Protein AF-K1S0J8-F1 (afdb_monomer_lite)

InterPro domains:
  IPR000644 CBS domain [PF00571] (12-66)
  IPR000644 CBS domain [PS51371] (16-72)
  IPR000644 CBS domain [SM00116] (19-67)
  IPR006669 Magnesium transporter MgtE [PTHR43773] (7-161)
  IPR036739 SLC41A/MgtE divalent cation transporters, integral membrane domain superfamily [G3DSA:1.10.357.20] (86-172)
  IPR036739 SLC41A/MgtE divalent cation transporters, integral membrane domain superfamily [SSF161093] (91-163)
  IPR046342 CBS domain superfamily [G3DSA:3.10.580.10] (1-72)
  IPR046342 CBS domain superfamily [SSF54631] (7-87)

Secondary structure (DSSP, 8-state):
----SSTTTS-GGGTS-S----EETTS-HHHHHHHHHHH--SEEEEE-TTS-EEEEEEHHHHHHHHHHHHHHHHHHHTT----SS-GGGS-HHHHHHHHHHHHHHHHHHHHHHHHHHHHTHHHHHH-TTHHHHHHHHHHHHHHHHHHHHHHHHHHHHTTSS---TTSGGG--

pLDDT: mean 86.3, std 12.51, range [35.31, 96.19]

Radius of gyration: 26.33 Å; chains: 1; bounding box: 69×44×72 Å

Structure (mmCIF, N/CA/C/O backbone):
data_AF-K1S0J8-F1
#
_entry.id   AF-K1S0J8-F1
#
loop_
_atom_site.group_PDB
_atom_site.id
_atom_site.type_symbol
_atom_site.label_atom_id
_atom_site.label_alt_id
_atom_site.label_comp_id
_atom_site.label_asym_id
_atom_site.label_entity_id
_atom_site.label_seq_id
_atom_site.pdbx_PDB_ins_code
_atom_site.Cartn_x
_atom_site.Cartn_y
_atom_site.Cartn_z
_atom_site.occupancy
_atom_site.B_iso_or_equiv
_atom_site.auth_seq_id
_atom_site.auth_comp_id
_atom_site.auth_asym_id
_atom_site.auth_atom_id
_atom_site.pdbx_PDB_model_num
ATOM 1 N N . MET A 1 1 ? -33.515 -8.089 17.816 1.00 47.97 1 MET A N 1
ATOM 2 C CA . MET A 1 1 ? -34.151 -7.437 18.980 1.00 47.97 1 MET A CA 1
ATOM 3 C C . MET A 1 1 ? -35.276 -8.343 19.448 1.00 47.97 1 MET A C 1
ATOM 5 O O . MET A 1 1 ? -36.248 -8.493 18.719 1.00 47.97 1 MET A O 1
ATOM 9 N N . VAL A 1 2 ? -35.100 -9.018 20.584 1.00 60.88 2 VAL A N 1
ATOM 10 C CA . VAL A 1 2 ? -36.138 -9.874 21.176 1.00 60.88 2 VAL A CA 1
ATOM 11 C C . VAL A 1 2 ? -36.903 -9.005 22.171 1.00 60.88 2 VAL A C 1
ATOM 13 O O . VAL A 1 2 ? -36.313 -8.487 23.114 1.00 60.88 2 VAL A O 1
ATOM 16 N N . LEU A 1 3 ? -38.185 -8.756 21.909 1.00 64.44 3 LEU A N 1
ATOM 17 C CA . LEU A 1 3 ? -39.057 -8.010 22.816 1.00 64.44 3 LEU A CA 1
ATOM 18 C C . LEU A 1 3 ? -39.807 -9.020 23.689 1.00 64.44 3 LEU A C 1
ATOM 20 O O . LEU A 1 3 ? -40.521 -9.865 23.149 1.00 64.44 3 LEU A O 1
ATOM 24 N N . SER A 1 4 ? -39.631 -8.937 25.012 1.00 71.31 4 SER A N 1
ATOM 25 C CA . SER A 1 4 ? -40.364 -9.779 25.966 1.00 71.31 4 SER A CA 1
ATOM 26 C C . SER A 1 4 ? -41.844 -9.408 25.976 1.00 71.31 4 SER A C 1
ATOM 28 O O . SER A 1 4 ? -42.207 -8.232 25.871 1.00 71.31 4 SER A O 1
ATOM 30 N N . LYS A 1 5 ? -42.697 -10.423 26.121 1.00 71.94 5 LYS A N 1
ATOM 31 C CA . LYS A 1 5 ? -44.141 -10.250 26.314 1.00 71.94 5 LYS A CA 1
ATOM 32 C C . LYS A 1 5 ? -44.515 -10.039 27.788 1.00 71.94 5 LYS A C 1
ATOM 34 O O . LYS A 1 5 ? -45.577 -9.476 28.038 1.00 71.94 5 LYS A O 1
ATOM 39 N N . ASP A 1 6 ? -43.667 -10.486 28.718 1.00 80.69 6 ASP A N 1
ATOM 40 C CA . ASP A 1 6 ? -43.847 -10.387 30.173 1.00 80.69 6 ASP A CA 1
ATOM 41 C C . ASP A 1 6 ? -42.472 -10.260 30.878 1.00 80.69 6 ASP A C 1
ATOM 43 O O . ASP A 1 6 ? -41.910 -11.252 31.354 1.00 80.69 6 ASP A O 1
ATOM 47 N N . PRO A 1 7 ? -41.887 -9.047 30.900 1.00 72.81 7 PRO A N 1
ATOM 48 C CA . PRO A 1 7 ? -40.496 -8.828 31.305 1.00 72.81 7 PRO A CA 1
ATOM 49 C C . PRO A 1 7 ? -40.204 -9.140 32.780 1.00 72.81 7 PRO A C 1
ATOM 51 O O . PRO A 1 7 ? -39.040 -9.317 33.132 1.00 72.81 7 PRO A O 1
ATOM 54 N N . ASP A 1 8 ? -41.230 -9.227 33.631 1.00 80.38 8 ASP A N 1
ATOM 55 C CA . ASP A 1 8 ? -41.074 -9.506 35.064 1.00 80.38 8 ASP A CA 1
ATOM 56 C C . ASP A 1 8 ? -41.057 -11.016 35.379 1.00 80.38 8 ASP A C 1
ATOM 58 O O . ASP A 1 8 ? -40.747 -11.410 36.506 1.00 80.38 8 ASP A O 1
ATOM 62 N N . ASN A 1 9 ? -41.389 -11.869 34.400 1.00 80.75 9 ASN A N 1
ATOM 63 C CA . ASN A 1 9 ? -41.605 -13.306 34.601 1.00 80.75 9 ASN A CA 1
ATOM 64 C C . ASN A 1 9 ? -40.811 -14.204 33.625 1.00 80.75 9 ASN A C 1
ATOM 66 O O . ASN A 1 9 ? -40.770 -15.422 33.801 1.00 80.75 9 ASN A O 1
ATOM 70 N N . GLU A 1 10 ? -40.164 -13.625 32.608 1.00 82.94 10 GLU A N 1
ATOM 71 C CA . GLU A 1 10 ? -39.246 -14.324 31.696 1.00 82.94 10 GLU A CA 1
ATOM 72 C C . GLU A 1 10 ? -37.795 -14.280 32.204 1.00 82.94 10 GLU A C 1
ATOM 74 O O . GLU A 1 10 ? -37.288 -13.243 32.634 1.00 82.94 10 GLU A O 1
ATOM 79 N N . LEU A 1 11 ? -37.084 -15.411 32.134 1.00 85.06 11 LEU A N 1
ATOM 80 C CA . LEU A 1 11 ? -35.660 -15.455 32.468 1.00 85.06 11 LEU A CA 1
ATOM 81 C C . LEU A 1 11 ? -34.828 -14.969 31.273 1.00 85.06 11 LEU A C 1
ATOM 83 O O . LEU A 1 11 ? -35.047 -15.400 30.146 1.00 85.06 11 LEU A O 1
ATOM 87 N N . ILE A 1 12 ? -33.788 -14.162 31.522 1.00 84.88 12 ILE A N 1
ATOM 88 C CA . ILE A 1 12 ? -32.880 -13.653 30.468 1.00 84.88 12 ILE A CA 1
ATOM 89 C C . ILE A 1 12 ? -32.282 -14.788 29.624 1.00 84.88 12 ILE A C 1
ATOM 91 O O . ILE A 1 12 ? -32.161 -14.654 28.410 1.00 84.88 12 ILE A O 1
ATOM 95 N N . ARG A 1 13 ? -31.953 -15.924 30.254 1.00 86.25 13 ARG A N 1
ATOM 96 C CA . ARG A 1 13 ? -31.413 -17.104 29.558 1.00 86.25 13 ARG A CA 1
ATOM 97 C C . ARG A 1 13 ? -32.358 -17.684 28.499 1.00 86.25 13 ARG A C 1
ATOM 99 O O . ARG A 1 13 ? -31.891 -18.336 27.581 1.00 86.25 13 ARG A O 1
ATOM 106 N N . ASP A 1 14 ? -33.662 -17.450 28.630 1.00 83.44 14 ASP A N 1
ATOM 107 C CA . ASP A 1 14 ? -34.669 -17.961 27.699 1.00 83.44 14 ASP A CA 1
ATOM 108 C C . ASP A 1 14 ? -34.866 -16.983 26.516 1.00 83.44 14 ASP A C 1
ATOM 110 O O . ASP A 1 14 ? -35.532 -17.308 25.536 1.00 83.44 14 ASP A O 1
ATOM 114 N N . MET A 1 15 ? -34.261 -15.787 26.595 1.00 81.50 15 MET A N 1
ATOM 115 C CA . MET A 1 15 ? -34.312 -14.726 25.584 1.00 81.50 15 MET A CA 1
ATOM 116 C C . MET A 1 15 ? -32.959 -14.426 24.920 1.00 81.50 15 MET A C 1
ATOM 118 O O . MET A 1 15 ? -32.919 -13.685 23.933 1.00 81.50 15 MET A O 1
ATOM 122 N N . MET A 1 16 ? -31.853 -14.923 25.480 1.00 84.62 16 MET A N 1
ATOM 123 C CA . MET A 1 16 ? -30.510 -14.698 24.948 1.00 84.62 16 MET A CA 1
ATOM 124 C C . MET A 1 16 ? -30.212 -15.616 23.761 1.00 84.62 16 MET A C 1
ATOM 126 O O . MET A 1 16 ? -30.752 -16.713 23.657 1.00 84.62 16 MET A O 1
ATOM 130 N N . ASP A 1 17 ? -29.338 -15.156 22.867 1.00 85.31 17 ASP A N 1
ATOM 131 C CA . ASP A 1 17 ? -28.783 -15.999 21.809 1.00 85.31 17 ASP A CA 1
ATOM 132 C C . ASP A 1 17 ? -27.487 -16.645 22.315 1.00 85.31 17 ASP A C 1
ATOM 134 O O . ASP A 1 17 ? -26.530 -15.945 22.653 1.00 85.31 17 ASP A O 1
ATOM 138 N N . ASP A 1 18 ? -27.466 -17.976 22.379 1.00 86.12 18 ASP A N 1
ATOM 139 C CA . ASP A 1 18 ? -26.295 -18.750 22.800 1.00 86.12 18 ASP A CA 1
ATOM 140 C C . ASP A 1 18 ? -25.209 -18.815 21.709 1.00 86.12 18 ASP A C 1
ATOM 142 O O . ASP A 1 18 ? -24.039 -19.078 22.003 1.00 86.12 18 ASP A O 1
ATOM 146 N N . ASN A 1 19 ? -25.558 -18.551 20.445 1.00 85.81 19 ASN A N 1
ATOM 147 C CA . ASN A 1 19 ? -24.624 -18.561 19.320 1.00 85.81 19 ASN A CA 1
ATOM 148 C C . ASN A 1 19 ? -23.939 -17.198 19.163 1.00 85.81 19 ASN A C 1
ATOM 150 O O . ASN A 1 19 ? -24.098 -16.494 18.164 1.00 85.81 19 ASN A O 1
ATOM 154 N N . VAL A 1 20 ? -23.143 -16.830 20.164 1.00 86.81 20 VAL A N 1
ATOM 155 C CA . VAL A 1 20 ? -22.404 -15.566 20.169 1.00 86.81 20 VAL A CA 1
ATOM 156 C C . VAL A 1 20 ? -21.190 -15.651 19.244 1.00 86.81 20 VAL A C 1
ATOM 158 O O . VAL A 1 20 ? -20.285 -16.464 19.440 1.00 86.81 20 VAL A O 1
ATOM 161 N N . VAL A 1 21 ? -21.140 -14.761 18.255 1.00 90.12 21 VAL A N 1
ATOM 162 C CA . VAL A 1 21 ? -19.938 -14.525 17.452 1.00 90.12 21 VAL A CA 1
ATOM 163 C C . VAL A 1 21 ? -18.975 -13.661 18.267 1.00 90.12 21 VAL A C 1
ATOM 165 O O . VAL A 1 21 ? -19.314 -12.539 18.636 1.00 90.12 21 VAL A O 1
ATOM 168 N N . SER A 1 22 ? -17.782 -14.179 18.554 1.00 92.12 22 SER A N 1
ATOM 169 C CA . SER A 1 22 ? -16.731 -13.477 19.297 1.00 92.12 22 SER A CA 1
ATOM 170 C C . SER A 1 22 ? -15.400 -13.493 18.550 1.00 92.12 22 SER A C 1
ATOM 172 O O . SER A 1 22 ? -15.167 -14.350 17.694 1.00 92.12 22 SER A O 1
ATOM 174 N N . VAL A 1 23 ? -14.525 -12.550 18.893 1.00 93.88 23 VAL A N 1
ATOM 175 C CA . VAL A 1 23 ? -13.156 -12.451 18.363 1.00 93.88 23 VAL A CA 1
ATOM 176 C C . VAL A 1 23 ? -12.141 -12.690 19.474 1.00 93.88 23 VAL A C 1
ATOM 178 O O . VAL A 1 23 ? -12.410 -12.424 20.645 1.00 93.88 23 VAL A O 1
ATOM 181 N N . SER A 1 24 ? -10.971 -13.220 19.126 1.00 94.75 24 SER A N 1
ATOM 182 C CA . SER A 1 24 ? -9.864 -13.384 20.074 1.00 94.75 24 SER A CA 1
ATOM 183 C C . SER A 1 24 ? -9.086 -12.078 20.240 1.00 94.75 24 SER A C 1
ATOM 185 O O . SER A 1 24 ? -9.010 -11.285 19.303 1.00 94.75 24 SER A O 1
ATOM 187 N N . THR A 1 25 ? -8.427 -11.894 21.386 1.00 92.81 25 THR A N 1
ATOM 188 C CA . THR A 1 25 ? -7.480 -10.790 21.637 1.00 92.81 25 THR A CA 1
ATOM 189 C C . THR A 1 25 ? -6.329 -10.694 20.630 1.00 92.81 25 THR A C 1
ATOM 191 O O . THR A 1 25 ? -5.654 -9.674 20.594 1.00 92.81 25 THR A O 1
ATOM 194 N N . THR A 1 26 ? -6.060 -11.749 19.856 1.00 93.12 26 THR A N 1
ATOM 195 C CA . THR A 1 26 ? -5.000 -11.781 18.832 1.00 93.12 26 THR A CA 1
ATOM 196 C C . THR A 1 26 ? -5.531 -11.677 17.402 1.00 93.12 26 THR A C 1
ATOM 198 O O . THR A 1 26 ? -4.770 -11.901 16.466 1.00 93.12 26 THR A O 1
ATOM 201 N N . THR A 1 27 ? -6.832 -11.442 17.227 1.00 91.88 27 THR A N 1
ATOM 202 C CA . THR A 1 27 ? -7.445 -11.302 15.896 1.00 91.88 27 THR A CA 1
ATOM 203 C C . THR A 1 27 ? -6.976 -9.999 15.265 1.00 91.88 27 THR A C 1
ATOM 205 O O . THR A 1 27 ? -6.865 -8.996 15.971 1.00 91.88 27 THR A O 1
ATOM 208 N N . ASP A 1 28 ? -6.705 -10.021 13.962 1.00 91.56 28 ASP A N 1
ATOM 209 C CA . ASP A 1 28 ? -6.311 -8.818 13.238 1.00 91.56 28 ASP A CA 1
ATOM 210 C C . ASP A 1 28 ? -7.448 -7.784 13.225 1.00 91.56 28 ASP A C 1
ATOM 212 O O . ASP A 1 28 ? -8.632 -8.134 13.201 1.00 91.56 28 ASP A O 1
ATOM 216 N N . GLN A 1 29 ? -7.094 -6.502 13.280 1.00 89.88 29 GLN A N 1
ATOM 217 C CA . GLN A 1 29 ? -8.068 -5.415 13.311 1.00 89.88 29 GLN A CA 1
ATOM 218 C C . GLN A 1 29 ? -8.892 -5.343 12.016 1.00 89.88 29 GLN A C 1
ATOM 220 O O . GLN A 1 29 ? -10.095 -5.068 12.075 1.00 89.88 29 GLN A O 1
ATOM 225 N N . GLU A 1 30 ? -8.283 -5.663 10.870 1.00 87.88 30 GLU A N 1
ATOM 226 C CA . GLU A 1 30 ? -8.949 -5.712 9.572 1.00 87.88 30 GLU A CA 1
ATOM 227 C C . GLU A 1 30 ? -10.037 -6.794 9.578 1.00 87.88 30 GLU A C 1
ATOM 229 O O . GLU A 1 30 ? -11.197 -6.511 9.264 1.00 87.88 30 GLU A O 1
ATOM 234 N N . ASP A 1 31 ? -9.710 -7.998 10.058 1.00 89.62 31 ASP A N 1
ATOM 235 C CA . ASP A 1 31 ? -10.652 -9.118 10.180 1.00 89.62 31 ASP A CA 1
ATOM 236 C C . ASP A 1 31 ? -11.837 -8.769 11.095 1.00 89.62 31 ASP A C 1
ATOM 238 O O . ASP A 1 31 ? -12.995 -9.063 10.779 1.00 89.62 31 ASP A O 1
ATOM 242 N N . VAL A 1 32 ? -11.568 -8.107 12.227 1.00 90.69 32 VAL A N 1
ATOM 243 C CA . VAL A 1 32 ? -12.619 -7.642 13.144 1.00 90.69 32 VAL A CA 1
ATOM 244 C C . VAL A 1 32 ? -13.544 -6.655 12.430 1.00 90.69 32 VAL A C 1
ATOM 246 O O . VAL A 1 32 ? -14.765 -6.787 12.530 1.00 90.69 32 VAL A O 1
ATOM 249 N N . SER A 1 33 ? -12.992 -5.703 11.673 1.00 89.25 33 SER A N 1
ATOM 250 C CA . SER A 1 33 ? -13.772 -4.708 10.928 1.00 89.25 33 SER A CA 1
ATOM 251 C C . SER A 1 33 ? -14.664 -5.340 9.846 1.00 89.25 33 SER A C 1
ATOM 253 O O . SER A 1 33 ? -15.844 -4.996 9.742 1.00 89.25 33 SER A O 1
ATOM 255 N N . GLN A 1 34 ? -14.171 -6.363 9.138 1.00 87.62 34 GLN A N 1
ATOM 256 C CA . GLN A 1 34 ? -14.948 -7.114 8.145 1.00 87.62 34 GLN A CA 1
ATOM 257 C C . GLN A 1 34 ? -16.126 -7.871 8.781 1.00 87.62 34 GLN A C 1
ATOM 259 O O . GLN A 1 34 ? -17.185 -8.034 8.166 1.00 87.6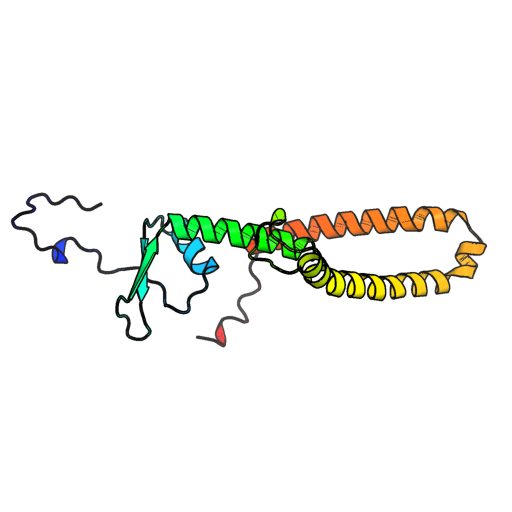2 34 GLN A O 1
ATOM 264 N N . MET A 1 35 ? -15.989 -8.327 10.032 1.00 88.69 35 MET A N 1
ATOM 265 C CA . MET A 1 35 ? -17.088 -8.983 10.750 1.00 88.69 35 MET A CA 1
ATOM 266 C C . MET A 1 35 ? -18.248 -8.026 11.043 1.00 88.69 35 MET A C 1
ATOM 268 O O . MET A 1 35 ? -19.405 -8.458 11.006 1.00 88.69 35 MET A O 1
ATOM 272 N N . PHE A 1 36 ? -17.972 -6.743 11.286 1.00 90.38 36 PHE A N 1
ATOM 273 C CA . PHE A 1 36 ? -19.017 -5.733 11.462 1.00 90.38 36 PHE A CA 1
ATOM 274 C C . PHE A 1 36 ? -19.840 -5.535 10.186 1.00 90.38 36 PHE A C 1
ATOM 276 O O . PHE A 1 36 ? -21.069 -5.535 10.265 1.00 90.38 36 PHE A O 1
ATOM 283 N N . GLU A 1 37 ? -19.196 -5.455 9.017 1.00 84.12 37 GLU A N 1
ATOM 284 C CA . GLU A 1 37 ? -19.903 -5.369 7.731 1.00 84.12 37 GLU A CA 1
ATOM 285 C C . GLU A 1 37 ? -20.697 -6.644 7.423 1.00 84.12 37 GLU A C 1
ATOM 287 O O . GLU A 1 37 ? -21.845 -6.584 6.981 1.00 84.12 37 GLU A O 1
ATOM 292 N N . LYS A 1 38 ? -20.107 -7.814 7.697 1.00 86.00 38 LYS A N 1
ATOM 293 C CA . LYS A 1 38 ? -20.711 -9.113 7.386 1.00 86.00 38 LYS A CA 1
ATOM 294 C C . LYS A 1 38 ? -21.956 -9.415 8.216 1.00 86.00 38 LYS A C 1
ATOM 296 O O . LYS A 1 38 ? -22.921 -9.968 7.687 1.00 86.00 38 LYS A O 1
ATOM 301 N N . TYR A 1 39 ? -21.912 -9.135 9.518 1.00 87.00 39 TYR A N 1
ATOM 302 C CA . TYR A 1 39 ? -22.972 -9.532 10.449 1.00 87.00 39 TYR A CA 1
ATOM 303 C C . TYR A 1 39 ? -23.873 -8.373 10.895 1.00 87.00 39 TYR A C 1
ATOM 305 O O . TYR A 1 39 ? -24.943 -8.625 11.447 1.00 87.00 39 TYR A O 1
ATOM 313 N N . GLY A 1 40 ? -23.479 -7.117 10.660 1.00 86.06 40 GLY A N 1
ATOM 314 C CA . GLY A 1 40 ? -24.261 -5.941 11.053 1.00 86.06 40 GLY A CA 1
ATOM 315 C C . GLY A 1 40 ? -24.372 -5.758 12.569 1.00 86.06 40 GLY A C 1
ATOM 316 O O . GLY A 1 40 ? -25.379 -5.242 13.061 1.00 86.06 40 GLY A O 1
ATOM 317 N N . TYR A 1 41 ? -23.376 -6.223 13.328 1.00 89.88 41 TYR A N 1
ATOM 318 C CA . TYR A 1 41 ? -23.351 -6.070 14.781 1.00 89.88 41 TYR A CA 1
ATOM 319 C C . TYR A 1 41 ? -23.037 -4.626 15.193 1.00 89.88 41 TYR A C 1
ATOM 321 O O . TYR A 1 41 ? -22.355 -3.895 14.486 1.00 89.88 41 TYR A O 1
ATOM 329 N N . LEU A 1 42 ? -23.527 -4.211 16.363 1.00 91.38 42 LEU A N 1
ATOM 330 C CA . LEU A 1 42 ? -23.158 -2.921 16.970 1.00 91.38 42 LEU A CA 1
ATOM 331 C C . LEU A 1 42 ? -21.914 -3.034 17.853 1.00 91.38 42 LEU A C 1
ATOM 333 O O . LEU A 1 42 ? -21.184 -2.062 18.034 1.00 91.38 42 LEU A O 1
ATOM 337 N N . ALA A 1 43 ? -21.686 -4.225 18.402 1.00 93.50 43 ALA A N 1
ATOM 338 C CA . ALA A 1 43 ? -20.509 -4.562 19.175 1.00 93.50 43 ALA A CA 1
ATOM 339 C C . ALA A 1 43 ? -20.204 -6.053 19.020 1.00 93.50 43 ALA A C 1
ATOM 341 O O . ALA A 1 43 ? -21.125 -6.866 18.908 1.00 93.50 43 ALA A O 1
ATOM 342 N N . ILE A 1 44 ? -18.920 -6.399 19.045 1.00 94.06 44 ILE A N 1
ATOM 343 C CA . ILE A 1 44 ? -18.438 -7.778 19.016 1.00 94.06 44 ILE A CA 1
ATOM 344 C C . ILE A 1 44 ? -17.659 -8.042 20.311 1.00 94.06 44 ILE A C 1
ATOM 346 O O . ILE A 1 44 ? -16.756 -7.273 20.648 1.00 94.06 44 ILE A O 1
ATOM 350 N N . PRO A 1 45 ? -17.989 -9.105 21.064 1.00 94.62 45 PRO A N 1
ATOM 351 C CA . PRO A 1 45 ? -17.256 -9.468 22.266 1.00 94.62 45 PRO A CA 1
ATOM 352 C C . PRO A 1 45 ? -15.854 -9.988 21.941 1.00 94.62 45 PRO A C 1
ATOM 354 O O . PRO A 1 45 ? -15.675 -10.841 21.067 1.00 94.62 45 PRO A O 1
ATOM 357 N N . VAL A 1 46 ? -14.874 -9.518 22.711 1.00 95.69 46 VAL A N 1
ATOM 358 C CA . VAL A 1 46 ? -13.489 -9.991 22.683 1.00 95.69 46 VAL A CA 1
ATOM 359 C C . VAL A 1 46 ? -13.293 -10.995 23.808 1.00 95.69 46 VAL A C 1
ATOM 361 O O . VAL A 1 46 ? -13.582 -10.704 24.974 1.00 95.69 46 VAL A O 1
ATOM 364 N N . VAL A 1 47 ? -12.788 -12.175 23.463 1.00 96.06 47 VAL A N 1
ATOM 365 C CA . VAL A 1 47 ? -12.511 -13.256 24.409 1.00 96.06 47 VAL A CA 1
ATOM 366 C C . VAL A 1 47 ? -11.024 -13.582 24.482 1.00 96.06 47 VAL A C 1
ATOM 368 O O . VAL A 1 47 ? -10.287 -13.429 23.507 1.00 96.06 47 VAL A O 1
ATOM 371 N N . ASP A 1 48 ? -10.584 -14.053 25.646 1.00 94.94 48 ASP A N 1
ATOM 372 C CA . ASP A 1 48 ? -9.243 -14.610 25.820 1.00 94.94 48 ASP A CA 1
ATOM 373 C C . ASP A 1 48 ? -9.152 -16.073 25.339 1.00 94.94 48 ASP A C 1
ATOM 375 O O . ASP A 1 48 ? -10.119 -16.672 24.857 1.00 94.94 48 ASP A O 1
ATOM 379 N N . ASN A 1 49 ? -7.973 -16.677 25.503 1.00 93.75 49 ASN A N 1
ATOM 380 C CA . ASN A 1 49 ? -7.717 -18.071 25.129 1.00 93.75 49 ASN A CA 1
ATOM 381 C C . ASN A 1 49 ? -8.567 -19.092 25.908 1.00 93.75 49 ASN A C 1
ATOM 383 O O . ASN A 1 49 ? -8.725 -20.224 25.456 1.00 93.75 49 ASN A O 1
ATOM 387 N N . GLU A 1 50 ? -9.126 -18.711 27.058 1.00 94.69 50 GLU A N 1
ATOM 388 C CA . GLU A 1 50 ? -10.006 -19.549 27.880 1.00 94.69 50 GLU A CA 1
ATOM 389 C C . GLU A 1 50 ? -11.495 -19.280 27.582 1.00 94.69 50 GLU A C 1
ATOM 391 O O . GLU A 1 50 ? -12.367 -19.739 28.319 1.00 94.69 50 GLU A O 1
ATOM 396 N N . LYS A 1 51 ? -11.802 -18.558 26.490 1.00 90.00 51 LYS A N 1
ATOM 397 C CA . LYS A 1 51 ? -13.154 -18.133 26.084 1.00 90.00 51 LYS A CA 1
ATOM 398 C C . LYS A 1 51 ? -13.873 -17.270 27.122 1.00 90.00 51 LYS A C 1
ATOM 400 O O . LYS A 1 51 ? -15.104 -17.211 27.145 1.00 90.00 51 LYS A O 1
ATOM 405 N N . ARG A 1 52 ? -13.126 -16.567 27.967 1.00 94.19 52 ARG A N 1
ATOM 406 C CA . ARG A 1 52 ? -13.695 -15.606 28.912 1.00 94.19 52 ARG A CA 1
ATOM 407 C C . ARG A 1 52 ? -13.817 -14.254 28.231 1.00 94.19 52 ARG A C 1
ATOM 409 O O . ARG A 1 52 ? -12.899 -13.829 27.535 1.00 94.19 52 ARG A O 1
ATOM 416 N N . LEU A 1 53 ? -14.944 -13.579 28.442 1.00 95.25 53 LEU A N 1
ATOM 417 C CA . LEU A 1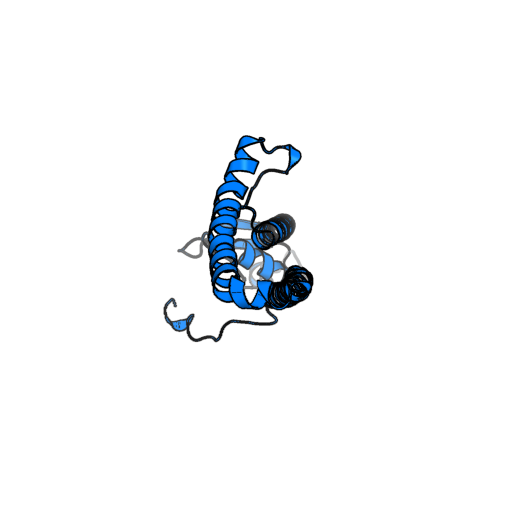 53 ? -15.156 -12.219 27.956 1.00 95.25 53 LEU A CA 1
ATOM 418 C C . LEU A 1 53 ? -14.178 -11.268 28.654 1.00 95.25 53 LEU A C 1
ATOM 420 O O . LEU A 1 53 ? -14.199 -11.154 29.879 1.00 95.25 53 LEU A O 1
ATOM 424 N N . VAL A 1 54 ? -13.349 -10.582 27.872 1.00 96.19 54 VAL A N 1
ATOM 425 C CA . VAL A 1 54 ? -12.363 -9.613 28.377 1.00 96.19 54 VAL A CA 1
ATOM 426 C C . VAL A 1 54 ? -12.621 -8.190 27.892 1.00 96.19 54 VAL A C 1
ATOM 428 O O . VAL A 1 54 ? -12.112 -7.245 28.488 1.00 96.19 54 VAL A O 1
ATOM 431 N N . GLY A 1 55 ? -13.434 -8.017 26.850 1.00 94.81 55 GLY A N 1
ATOM 432 C CA . GLY A 1 55 ? -13.775 -6.702 26.323 1.00 94.81 55 GLY A CA 1
ATOM 433 C C . GLY A 1 55 ? -14.804 -6.766 25.206 1.00 94.81 55 GLY A C 1
ATOM 434 O O . GLY A 1 55 ? -15.363 -7.823 24.912 1.00 94.81 55 GLY A O 1
ATOM 435 N N . ILE A 1 56 ? -15.044 -5.619 24.583 1.00 94.44 56 ILE A N 1
ATOM 436 C CA . ILE A 1 56 ? -15.876 -5.477 23.390 1.00 94.44 56 ILE A CA 1
ATOM 437 C C . ILE A 1 56 ? -15.173 -4.536 22.413 1.00 94.44 56 ILE A C 1
ATOM 439 O O . ILE A 1 56 ? -14.455 -3.637 22.844 1.00 94.44 56 ILE A O 1
ATOM 443 N N . VAL A 1 57 ? -15.410 -4.739 21.123 1.00 94.62 57 VAL A N 1
ATOM 444 C CA . VAL A 1 57 ? -15.148 -3.748 20.072 1.00 94.62 57 VAL A CA 1
ATOM 445 C C . VAL A 1 57 ? -16.496 -3.212 19.620 1.00 94.62 57 VAL A C 1
ATOM 447 O O . VAL A 1 57 ? -17.458 -3.982 19.545 1.00 94.62 57 VAL A O 1
ATOM 450 N N . THR A 1 58 ? -16.591 -1.920 19.336 1.00 95.00 58 THR A N 1
ATOM 451 C CA . THR A 1 58 ? -17.819 -1.275 18.864 1.00 95.00 58 THR A CA 1
ATOM 452 C C . THR A 1 58 ? -17.717 -0.881 17.393 1.00 95.00 58 THR A C 1
ATOM 454 O O . THR A 1 58 ? -16.638 -0.839 16.802 1.00 95.00 58 THR A O 1
ATOM 457 N N . ILE A 1 59 ? -18.869 -0.622 16.772 1.00 93.44 59 ILE A N 1
ATOM 458 C CA . ILE A 1 59 ? -18.940 -0.264 15.350 1.00 93.44 59 ILE A CA 1
ATOM 459 C C . ILE A 1 59 ? -18.206 1.047 15.022 1.00 93.44 59 ILE A C 1
ATOM 461 O O . ILE A 1 59 ? -17.652 1.178 13.936 1.00 93.44 59 ILE A O 1
ATOM 465 N N . ASP A 1 60 ? -18.177 2.015 15.937 1.00 93.56 60 ASP A N 1
ATOM 466 C CA . ASP A 1 60 ? -17.446 3.273 15.765 1.00 93.56 60 ASP A CA 1
ATOM 467 C C . ASP A 1 60 ? -15.929 3.058 15.699 1.00 93.56 60 ASP A C 1
ATOM 469 O O . ASP A 1 60 ? -15.282 3.629 14.818 1.00 93.56 60 ASP A O 1
ATOM 473 N N . ASP A 1 61 ? -15.384 2.166 16.530 1.00 91.44 61 ASP A N 1
ATOM 474 C CA . ASP A 1 61 ? -13.975 1.762 16.456 1.00 91.44 61 ASP A CA 1
ATOM 475 C C . ASP A 1 61 ? -13.681 1.019 15.145 1.00 91.44 61 ASP A C 1
ATOM 477 O O . ASP A 1 61 ? -12.696 1.310 14.465 1.00 91.44 61 ASP A O 1
ATOM 481 N N . ALA A 1 62 ? -14.570 0.108 14.737 1.00 91.56 62 ALA A N 1
ATOM 482 C CA . ALA A 1 62 ? -14.432 -0.623 13.479 1.00 91.56 62 ALA A CA 1
ATOM 483 C C . ALA A 1 62 ? -14.414 0.309 12.256 1.00 91.56 62 ALA A C 1
ATOM 485 O O . ALA A 1 62 ? -13.630 0.100 11.334 1.00 91.56 62 ALA A O 1
ATOM 486 N N . ILE A 1 63 ? -15.241 1.362 12.253 1.00 91.50 63 ILE A N 1
ATOM 487 C CA . ILE A 1 63 ? -15.246 2.379 11.190 1.00 91.50 63 ILE A CA 1
ATOM 488 C C . ILE A 1 63 ? -13.915 3.141 11.143 1.00 91.50 63 ILE A C 1
ATOM 490 O O . ILE A 1 63 ? -13.440 3.441 10.048 1.00 91.50 63 ILE A O 1
ATOM 494 N N . SER A 1 64 ? -13.312 3.457 12.294 1.00 91.00 64 SER A N 1
ATOM 495 C CA . SER A 1 64 ? -11.985 4.091 12.333 1.00 91.00 64 SER A CA 1
ATOM 496 C C . SER A 1 64 ? -10.920 3.174 11.734 1.00 91.00 64 SER A C 1
ATOM 498 O O . SER A 1 64 ? -10.164 3.612 10.871 1.00 91.00 64 SER A O 1
ATOM 500 N N . ILE A 1 65 ? -10.919 1.893 12.120 1.00 90.69 65 ILE A N 1
ATOM 501 C CA . ILE A 1 65 ? -9.981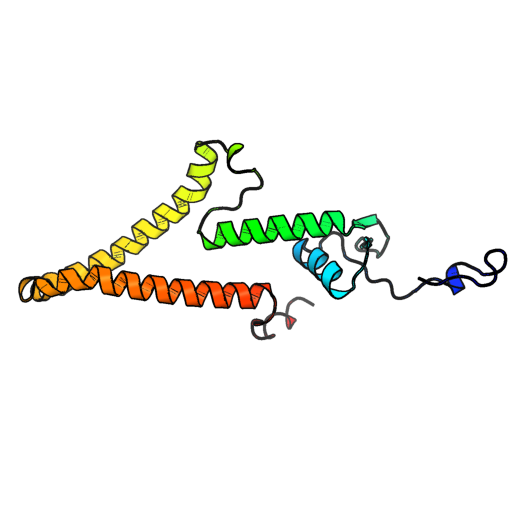 0.889 11.598 1.00 90.69 65 ILE A CA 1
ATOM 502 C C . ILE A 1 65 ? -10.088 0.790 10.072 1.00 90.69 65 ILE A C 1
ATOM 504 O O . ILE A 1 65 ? -9.078 0.889 9.386 1.00 90.69 65 ILE A O 1
ATOM 508 N N . MET A 1 66 ? -11.302 0.693 9.515 1.00 89.12 66 MET A N 1
ATOM 509 C CA . MET A 1 66 ? -11.491 0.643 8.057 1.00 89.12 66 MET A CA 1
ATOM 510 C C . MET A 1 66 ? -10.907 1.870 7.334 1.00 89.12 66 MET A C 1
ATOM 512 O O . MET A 1 66 ? -10.400 1.753 6.218 1.00 89.12 66 MET A O 1
ATOM 516 N N . GLN A 1 67 ? -10.986 3.061 7.939 1.00 89.62 67 GLN A N 1
ATOM 517 C CA . GLN A 1 67 ? -10.422 4.286 7.356 1.00 89.62 67 GLN A CA 1
ATOM 518 C C . GLN A 1 67 ? -8.894 4.311 7.421 1.00 89.62 67 GLN A C 1
ATOM 520 O O . GLN A 1 67 ? -8.249 4.769 6.469 1.00 89.62 67 GLN A O 1
ATOM 525 N N . ASP A 1 68 ? -8.332 3.837 8.530 1.00 88.31 68 ASP A N 1
ATOM 526 C CA . ASP A 1 68 ? -6.891 3.761 8.736 1.00 88.31 68 ASP A CA 1
ATOM 527 C C . ASP A 1 68 ? -6.270 2.734 7.779 1.00 88.31 68 ASP A C 1
ATOM 529 O O . ASP A 1 68 ? -5.331 3.081 7.060 1.00 88.31 68 ASP A O 1
ATOM 533 N N . GLU A 1 69 ? -6.870 1.546 7.646 1.00 87.75 69 GLU A N 1
ATOM 534 C CA . GLU A 1 69 ? -6.435 0.512 6.694 1.00 87.75 69 GLU A CA 1
ATOM 535 C C . GLU A 1 69 ? -6.507 1.000 5.243 1.00 87.75 69 GLU A C 1
ATOM 537 O O . GLU A 1 69 ? -5.531 0.917 4.495 1.00 87.75 69 GLU A O 1
ATOM 542 N N . ALA A 1 70 ? -7.618 1.630 4.842 1.00 87.69 70 ALA A N 1
ATOM 543 C CA . ALA A 1 70 ? -7.736 2.203 3.501 1.00 87.69 70 ALA A CA 1
ATOM 544 C C . ALA A 1 70 ? -6.668 3.282 3.229 1.00 87.69 70 ALA A C 1
ATOM 546 O O . ALA A 1 70 ? -6.168 3.416 2.106 1.00 87.69 70 ALA A O 1
ATOM 547 N N . SER A 1 71 ? -6.305 4.066 4.247 1.00 88.25 71 SER A N 1
ATOM 548 C CA . SER A 1 71 ? -5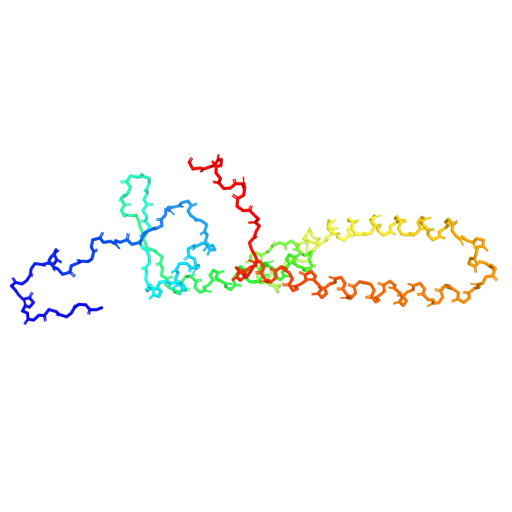.253 5.081 4.144 1.00 88.25 71 SER A CA 1
ATOM 549 C C . SER A 1 71 ? -3.862 4.451 4.045 1.00 88.25 71 SER A C 1
ATOM 551 O O . SER A 1 71 ? -3.033 4.908 3.249 1.00 88.25 71 SER A O 1
ATOM 553 N N . GLU A 1 72 ? -3.607 3.397 4.817 1.00 87.44 72 GLU A N 1
ATOM 554 C CA . GLU A 1 72 ? -2.369 2.625 4.781 1.00 87.44 72 GLU A CA 1
ATOM 555 C C . GLU A 1 72 ? -2.172 1.940 3.423 1.00 87.44 72 GLU A C 1
ATOM 557 O O . GLU A 1 72 ? -1.093 2.046 2.833 1.00 87.44 72 GLU A O 1
ATOM 562 N N . ASP A 1 73 ? -3.215 1.324 2.873 1.00 88.50 73 ASP A N 1
ATOM 563 C CA . ASP A 1 73 ? -3.189 0.696 1.553 1.00 88.50 73 ASP A CA 1
ATOM 564 C C . ASP A 1 73 ? -2.883 1.698 0.443 1.00 88.50 73 ASP A C 1
ATOM 566 O O . ASP A 1 73 ? -2.044 1.442 -0.428 1.00 88.50 73 ASP A O 1
ATOM 570 N N . ILE A 1 74 ? -3.488 2.890 0.490 1.00 88.31 74 ILE A N 1
ATOM 571 C CA . ILE A 1 74 ? -3.158 3.975 -0.441 1.00 88.31 74 ILE A CA 1
ATOM 572 C C . ILE A 1 74 ? -1.687 4.378 -0.292 1.00 88.31 74 ILE A C 1
ATOM 574 O O . ILE A 1 74 ? -1.005 4.601 -1.300 1.00 88.31 74 ILE A O 1
ATOM 578 N N . ALA A 1 75 ? -1.168 4.473 0.934 1.00 87.12 75 ALA A N 1
ATOM 579 C CA . ALA A 1 75 ? 0.230 4.816 1.165 1.00 87.12 75 ALA A CA 1
ATOM 580 C C . ALA A 1 75 ? 1.176 3.750 0.590 1.00 87.12 75 ALA A C 1
ATOM 582 O O . ALA A 1 75 ? 2.082 4.096 -0.176 1.00 87.12 75 ALA A O 1
ATOM 583 N N . LYS A 1 76 ? 0.915 2.467 0.867 1.00 87.75 76 LYS A N 1
ATOM 584 C CA . LYS A 1 76 ? 1.670 1.325 0.333 1.00 87.75 76 LYS A CA 1
ATOM 585 C C . LYS A 1 76 ? 1.602 1.259 -1.194 1.00 87.75 76 LYS A C 1
ATOM 587 O O . LYS A 1 76 ? 2.637 1.072 -1.832 1.00 87.75 76 LYS A O 1
ATOM 592 N N . MET A 1 77 ? 0.430 1.484 -1.798 1.00 87.94 77 MET A N 1
ATOM 593 C CA . MET A 1 77 ? 0.249 1.489 -3.258 1.00 87.94 77 MET A CA 1
ATOM 594 C C . MET A 1 77 ? 1.074 2.589 -3.943 1.00 87.94 77 MET A 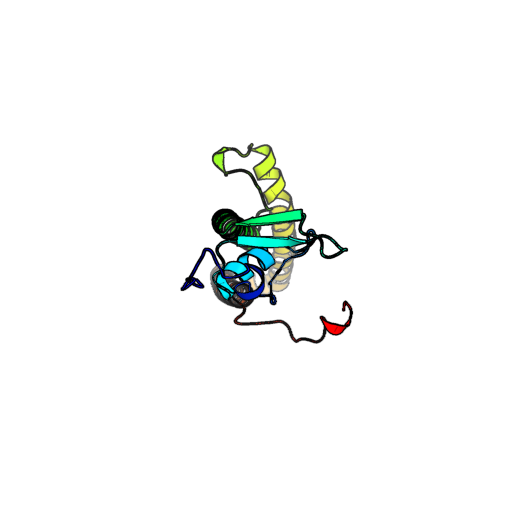C 1
ATOM 596 O O . MET A 1 77 ? 1.589 2.392 -5.040 1.00 87.94 77 MET A O 1
ATOM 600 N N . ASN A 1 78 ? 1.252 3.731 -3.277 1.00 87.94 78 ASN A N 1
ATOM 601 C CA . ASN A 1 78 ? 2.112 4.832 -3.730 1.00 87.94 78 ASN A CA 1
ATOM 602 C C . ASN A 1 78 ? 3.562 4.705 -3.242 1.00 87.94 78 ASN A C 1
ATOM 604 O O . ASN A 1 78 ? 4.353 5.645 -3.350 1.00 87.94 78 ASN A O 1
ATOM 608 N N . ALA A 1 79 ? 3.896 3.544 -2.689 1.00 86.38 79 ALA A N 1
ATOM 609 C CA . ALA A 1 79 ? 5.198 3.192 -2.177 1.00 86.38 79 ALA A CA 1
ATOM 610 C C . ALA A 1 79 ? 5.777 4.185 -1.161 1.00 86.38 79 ALA A C 1
ATOM 612 O O . ALA A 1 79 ? 6.946 4.585 -1.188 1.00 86.38 79 ALA A O 1
ATOM 613 N N . MET A 1 80 ? 4.907 4.572 -0.240 1.00 84.12 80 MET A N 1
ATOM 614 C CA . MET A 1 80 ? 5.244 5.274 0.981 1.00 84.12 80 MET A CA 1
ATOM 615 C C . MET A 1 80 ? 5.167 4.286 2.143 1.00 84.12 80 MET A C 1
ATOM 617 O O . MET A 1 80 ? 4.263 3.455 2.196 1.00 84.12 80 MET A O 1
ATOM 621 N N . GLY A 1 81 ? 6.110 4.376 3.082 1.00 77.00 81 GLY A N 1
ATOM 622 C CA . GLY A 1 81 ? 5.999 3.633 4.335 1.00 77.00 81 GLY A CA 1
ATOM 623 C C . GLY A 1 81 ? 4.752 4.053 5.133 1.00 77.00 81 GLY A C 1
ATOM 624 O O . GLY A 1 81 ? 4.384 5.235 5.074 1.00 77.00 81 GLY A O 1
ATOM 625 N N . PRO A 1 82 ? 4.128 3.123 5.882 1.00 71.25 82 PRO A N 1
ATOM 626 C CA . PRO A 1 82 ? 2.979 3.426 6.729 1.00 71.25 82 PRO A CA 1
ATOM 627 C C . PRO A 1 82 ? 3.330 4.501 7.765 1.00 71.25 82 PRO A C 1
ATOM 629 O O . PRO A 1 82 ? 4.473 4.611 8.226 1.00 71.25 82 PRO A O 1
ATOM 632 N N . SER A 1 83 ? 2.356 5.347 8.093 1.00 74.56 83 SER A N 1
ATOM 633 C CA . SER A 1 83 ? 2.513 6.367 9.124 1.00 74.56 83 SER A CA 1
ATOM 634 C C . SER A 1 83 ? 1.200 6.639 9.836 1.00 74.56 83 SER A C 1
ATOM 636 O O . SER A 1 83 ? 0.264 7.153 9.235 1.00 74.56 83 SER A O 1
ATOM 638 N N . ASP A 1 84 ? 1.210 6.436 11.148 1.00 71.38 84 ASP A N 1
ATOM 639 C CA . ASP A 1 84 ? 0.059 6.667 12.033 1.00 71.38 84 ASP A CA 1
ATOM 640 C C . ASP A 1 84 ? -0.201 8.162 12.300 1.00 71.38 84 ASP A C 1
ATOM 642 O O . ASP A 1 84 ? -1.100 8.549 13.046 1.00 71.38 84 ASP A O 1
ATOM 646 N N . LYS A 1 85 ? 0.642 9.048 11.751 1.00 77.81 85 LYS A N 1
ATOM 647 C CA . LYS A 1 85 ? 0.551 10.493 11.968 1.00 77.81 85 LYS A CA 1
ATOM 648 C C . LYS A 1 85 ? -0.065 11.173 10.750 1.00 77.81 85 LYS A C 1
ATOM 650 O O . LYS A 1 85 ? 0.437 10.989 9.638 1.00 77.81 85 LYS A O 1
ATOM 655 N N . PRO A 1 86 ? -1.033 12.089 10.952 1.00 79.94 86 PRO A N 1
ATOM 656 C CA . PRO A 1 86 ? -1.509 12.960 9.886 1.00 79.94 86 PRO A CA 1
ATOM 657 C C . PRO A 1 86 ? -0.343 13.658 9.182 1.00 79.94 86 PRO A C 1
ATOM 659 O O . PRO A 1 86 ? 0.588 14.115 9.847 1.00 79.94 86 PRO A O 1
ATOM 662 N N . TYR A 1 87 ? -0.416 13.793 7.857 1.00 80.19 87 TYR A N 1
ATOM 663 C CA . TYR A 1 87 ? 0.670 14.322 7.018 1.00 80.19 87 TYR A CA 1
ATOM 664 C C . TYR A 1 87 ? 1.315 15.606 7.572 1.00 80.19 87 TYR A C 1
ATOM 666 O O . TYR A 1 87 ? 2.530 15.686 7.720 1.00 80.19 87 TYR A O 1
ATOM 674 N N . PHE A 1 88 ? 0.503 16.594 7.964 1.00 84.56 88 PHE A N 1
ATOM 675 C CA . PHE A 1 88 ? 0.989 17.878 8.493 1.00 84.56 88 PHE A CA 1
ATOM 676 C C . PHE A 1 88 ? 1.590 17.808 9.904 1.00 84.56 88 PHE A C 1
ATOM 678 O O . PHE A 1 88 ? 2.190 18.778 10.360 1.00 84.56 88 PHE A O 1
ATOM 685 N N . LYS A 1 89 ? 1.423 16.686 10.609 1.00 87.06 89 LYS A N 1
ATOM 686 C CA . LYS A 1 89 ? 2.040 16.429 11.916 1.00 87.06 89 LYS A CA 1
ATOM 687 C C . LYS A 1 89 ? 3.346 15.641 11.803 1.00 87.06 89 LYS A C 1
ATOM 689 O O . LYS A 1 89 ? 4.031 15.486 12.811 1.00 87.06 89 LYS A O 1
ATOM 694 N N . GLN A 1 90 ? 3.685 15.142 10.615 1.00 86.12 90 GLN A N 1
ATOM 695 C CA . GLN A 1 90 ? 4.953 14.465 10.380 1.00 86.12 90 GLN A CA 1
ATOM 696 C C . GLN A 1 90 ? 6.076 15.487 10.207 1.00 86.12 90 GLN A C 1
ATOM 698 O O . GLN A 1 90 ? 5.943 16.501 9.520 1.00 86.12 90 GLN A O 1
ATOM 703 N N . SER A 1 91 ? 7.212 15.210 10.832 1.00 89.69 91 SER A N 1
ATOM 704 C CA . SER A 1 91 ? 8.435 15.973 10.618 1.00 89.69 91 SER A CA 1
ATOM 705 C C . SER A 1 91 ? 9.015 15.687 9.229 1.00 89.69 91 SER A C 1
ATOM 707 O O . SER A 1 91 ? 8.858 14.599 8.672 1.00 89.69 91 SER A O 1
ATOM 709 N N . MET A 1 92 ? 9.767 16.646 8.677 1.00 89.81 92 MET A N 1
ATOM 710 C CA . MET A 1 92 ? 10.459 16.459 7.391 1.00 89.81 92 MET A CA 1
ATOM 711 C C . MET A 1 92 ? 11.383 15.228 7.391 1.00 89.81 92 MET A C 1
ATOM 713 O O . MET A 1 92 ? 11.538 14.569 6.365 1.00 89.81 92 MET A O 1
ATOM 717 N N . TRP A 1 93 ? 11.969 14.895 8.545 1.00 91.06 93 TRP A N 1
ATOM 718 C CA . TRP A 1 93 ? 12.835 13.727 8.691 1.00 91.06 93 TRP A CA 1
ATOM 719 C C . TRP A 1 93 ? 12.067 12.399 8.634 1.00 91.06 93 TRP A C 1
ATOM 721 O O . TRP A 1 93 ? 12.546 11.448 8.018 1.00 91.06 93 TRP A O 1
ATOM 731 N N . GLU A 1 94 ? 10.869 12.331 9.221 1.00 87.25 94 GLU A N 1
ATOM 732 C CA . GLU A 1 94 ? 10.001 11.146 9.141 1.00 87.25 94 GLU A CA 1
ATOM 733 C C . GLU A 1 94 ? 9.564 10.884 7.694 1.00 87.25 94 GLU A C 1
ATOM 735 O O . GLU A 1 94 ? 9.727 9.772 7.193 1.00 87.25 94 GLU A O 1
ATOM 740 N N . LEU A 1 95 ? 9.130 11.930 6.982 1.00 87.38 95 LEU A N 1
ATOM 741 C CA . LEU A 1 95 ? 8.756 11.830 5.566 1.00 87.38 95 LEU A CA 1
ATOM 742 C C . LEU A 1 95 ? 9.919 11.344 4.693 1.00 87.38 95 LEU A C 1
ATOM 744 O O . LEU A 1 95 ? 9.733 10.487 3.827 1.00 87.38 95 LEU A O 1
ATOM 748 N N . TYR A 1 96 ? 11.125 11.870 4.931 1.00 89.62 96 TYR A N 1
ATOM 749 C CA . TYR A 1 96 ? 12.329 11.427 4.233 1.00 89.62 96 TYR A CA 1
ATOM 750 C C . TYR A 1 96 ? 12.609 9.945 4.498 1.00 89.62 96 TYR A C 1
ATOM 752 O O . TYR A 1 96 ? 12.774 9.176 3.554 1.00 89.62 96 TYR A O 1
ATOM 760 N N . LYS A 1 97 ? 12.604 9.515 5.764 1.00 88.81 97 LYS A N 1
ATOM 761 C CA . LYS A 1 97 ? 12.885 8.123 6.140 1.00 88.81 97 LYS A CA 1
ATOM 762 C C . LYS A 1 97 ? 11.858 7.136 5.567 1.00 88.81 97 LYS A C 1
ATOM 764 O O . LYS A 1 97 ? 12.245 6.033 5.193 1.00 88.81 97 LYS A O 1
ATOM 769 N N . ASN A 1 98 ? 10.594 7.541 5.439 1.00 87.50 98 ASN A N 1
ATOM 770 C CA . ASN A 1 98 ? 9.520 6.687 4.920 1.00 87.50 98 ASN A CA 1
ATOM 771 C C . ASN A 1 98 ? 9.522 6.544 3.390 1.00 87.50 98 ASN A C 1
ATOM 773 O O . ASN A 1 98 ? 8.888 5.630 2.868 1.00 87.50 98 ASN A O 1
ATOM 777 N N . ARG A 1 99 ? 10.215 7.430 2.662 1.00 92.12 99 ARG A N 1
ATOM 778 C CA . ARG A 1 99 ? 10.246 7.435 1.186 1.00 92.12 99 ARG A CA 1
ATOM 779 C C . ARG A 1 99 ? 11.618 7.116 0.606 1.00 92.12 99 ARG A C 1
ATOM 781 O O . ARG A 1 99 ? 11.708 6.453 -0.423 1.00 92.12 99 ARG A O 1
ATOM 788 N N . ALA A 1 100 ? 12.692 7.574 1.248 1.00 91.81 100 ALA A N 1
ATOM 789 C CA . ALA A 1 100 ? 14.052 7.454 0.730 1.00 91.81 100 ALA A CA 1
ATOM 790 C C . ALA A 1 100 ? 14.474 6.003 0.435 1.00 91.81 100 ALA A C 1
ATOM 792 O O . ALA A 1 100 ? 15.029 5.788 -0.641 1.00 91.81 100 ALA A O 1
ATOM 793 N N . PRO A 1 101 ? 14.190 4.996 1.289 1.00 91.81 101 PRO A N 1
ATOM 794 C CA . PRO A 1 101 ? 14.548 3.610 0.985 1.00 91.81 101 PRO A CA 1
ATOM 795 C C . PRO A 1 101 ? 13.894 3.104 -0.303 1.00 91.81 101 PRO A C 1
ATOM 797 O O . PRO A 1 101 ? 14.563 2.486 -1.131 1.00 91.81 101 PRO A O 1
ATOM 800 N N . TRP A 1 102 ? 12.610 3.415 -0.503 1.00 92.00 102 TRP A N 1
ATOM 801 C CA . TRP A 1 102 ? 11.888 2.970 -1.689 1.00 92.00 102 TRP A CA 1
ATOM 802 C C . TRP A 1 102 ? 12.327 3.710 -2.954 1.00 92.00 102 TRP A C 1
ATOM 804 O O . TRP A 1 102 ? 12.559 3.091 -3.990 1.00 92.00 102 TRP A O 1
ATOM 814 N N . LEU A 1 103 ? 12.531 5.026 -2.866 1.00 92.12 103 LEU A N 1
ATOM 815 C CA . LEU A 1 103 ? 13.050 5.815 -3.984 1.00 92.12 103 LEU A CA 1
ATOM 816 C C . LEU A 1 103 ? 14.447 5.350 -4.405 1.00 92.12 103 LEU A C 1
ATOM 818 O O . LEU A 1 103 ? 14.702 5.197 -5.596 1.00 92.12 103 LEU A O 1
ATOM 822 N N . LEU A 1 104 ? 15.337 5.067 -3.449 1.00 93.81 104 LEU A N 1
ATOM 823 C CA . LEU A 1 104 ? 16.667 4.531 -3.743 1.00 93.81 104 LEU A CA 1
ATOM 824 C C . LEU A 1 104 ? 16.584 3.169 -4.438 1.00 93.81 104 LEU A C 1
ATOM 826 O O . LEU A 1 104 ? 17.298 2.940 -5.414 1.00 93.81 104 LEU A O 1
ATOM 830 N N . PHE A 1 105 ? 15.689 2.291 -3.982 1.00 93.81 105 PHE A N 1
ATOM 831 C CA . PHE A 1 105 ? 15.445 1.011 -4.639 1.00 93.81 105 PHE A CA 1
ATOM 832 C C . PHE A 1 105 ? 14.986 1.194 -6.097 1.00 93.81 105 PHE A C 1
ATOM 834 O O . PHE A 1 105 ? 15.554 0.580 -7.002 1.00 93.81 105 PHE A O 1
ATOM 841 N N . LEU A 1 106 ? 14.032 2.097 -6.350 1.00 92.44 106 LEU A N 1
ATOM 842 C CA . LEU A 1 106 ? 13.561 2.413 -7.703 1.00 92.44 106 LEU A CA 1
ATOM 843 C C . LEU A 1 106 ? 14.657 3.039 -8.581 1.00 92.44 106 LEU A C 1
ATOM 845 O O . LEU A 1 106 ? 14.768 2.696 -9.756 1.00 92.44 106 LEU A O 1
ATOM 849 N N . MET A 1 107 ? 15.506 3.908 -8.028 1.00 92.06 107 MET A N 1
ATOM 850 C CA . MET A 1 107 ? 16.635 4.498 -8.760 1.00 92.06 107 MET A CA 1
ATOM 851 C C . MET A 1 107 ? 17.660 3.440 -9.186 1.00 92.06 107 MET A C 1
ATOM 853 O O . MET A 1 107 ? 18.139 3.452 -10.323 1.00 92.06 107 MET A O 1
ATOM 857 N N . ILE A 1 108 ? 17.977 2.491 -8.302 1.00 94.94 108 ILE A N 1
ATOM 858 C CA . ILE A 1 108 ? 18.865 1.370 -8.630 1.00 94.94 108 ILE A CA 1
ATOM 859 C C . ILE A 1 108 ? 18.211 0.486 -9.696 1.00 94.94 108 ILE A C 1
ATOM 861 O O . ILE A 1 108 ? 18.856 0.152 -10.689 1.00 94.94 108 ILE A O 1
ATOM 865 N N . SER A 1 109 ? 16.919 0.179 -9.549 1.00 93.38 109 SER A N 1
ATOM 866 C CA . SER A 1 109 ? 16.149 -0.572 -10.547 1.00 93.38 109 SER A CA 1
ATOM 867 C C . SER A 1 109 ? 16.184 0.104 -11.929 1.00 93.38 109 SER A C 1
ATOM 869 O O . SER A 1 109 ? 16.477 -0.537 -12.937 1.00 93.38 109 SER A O 1
ATOM 871 N N . SER A 1 110 ? 16.033 1.431 -11.983 1.00 91.62 110 SER A N 1
ATOM 872 C CA . SER A 1 110 ? 16.117 2.205 -13.228 1.00 91.62 110 SER A CA 1
ATOM 873 C C . SER A 1 110 ? 17.492 2.137 -13.907 1.00 91.62 110 SER A C 1
ATOM 875 O O . SER A 1 110 ? 17.594 2.387 -15.110 1.00 91.62 110 SER A O 1
ATOM 877 N N . THR A 1 111 ? 18.558 1.793 -13.179 1.00 92.81 111 THR A N 1
ATOM 878 C CA . THR A 1 111 ? 19.899 1.640 -13.766 1.00 92.81 111 THR A CA 1
ATOM 879 C C . THR A 1 111 ? 19.960 0.438 -14.712 1.00 92.81 111 THR A C 1
ATOM 881 O O . THR A 1 111 ? 20.660 0.494 -15.725 1.00 92.81 111 THR A O 1
ATOM 884 N N . PHE A 1 112 ? 19.179 -0.617 -14.453 1.00 93.88 112 PHE A N 1
ATOM 885 C CA . PHE A 1 112 ? 19.075 -1.765 -15.357 1.00 93.88 112 PHE A CA 1
ATOM 886 C C . PHE A 1 112 ? 18.463 -1.368 -16.705 1.00 93.88 112 PHE A C 1
ATOM 888 O O . PHE A 1 112 ? 18.989 -1.758 -17.746 1.00 93.88 112 PHE A O 1
ATOM 895 N N . SER A 1 113 ? 17.435 -0.513 -16.713 1.00 91.31 113 SER A N 1
ATOM 896 C CA . SER A 1 113 ? 16.859 0.026 -17.954 1.00 91.31 113 SER A CA 1
ATOM 897 C C . SER A 1 113 ? 17.899 0.798 -18.771 1.00 91.31 113 SER A C 1
ATOM 899 O O . SER A 1 113 ? 18.024 0.596 -19.977 1.00 91.31 113 SER A O 1
ATOM 901 N N . SER A 1 114 ? 18.718 1.623 -18.110 1.00 90.81 114 SER A N 1
ATOM 902 C CA . SER A 1 114 ? 19.819 2.346 -18.761 1.00 90.81 114 SER A CA 1
ATOM 903 C C . SER A 1 114 ? 20.870 1.408 -19.363 1.00 90.81 114 SER A C 1
ATOM 905 O O . SER A 1 114 ? 21.418 1.702 -20.425 1.00 90.81 114 SER A O 1
ATOM 907 N N . MET A 1 115 ? 21.155 0.276 -18.712 1.00 92.75 115 MET A N 1
ATOM 908 C CA . MET A 1 115 ? 22.081 -0.733 -19.233 1.00 92.75 115 MET A CA 1
ATOM 909 C C . MET A 1 115 ? 21.541 -1.387 -20.511 1.00 92.75 115 MET A C 1
ATOM 911 O O . MET A 1 115 ? 22.296 -1.555 -21.466 1.00 92.75 115 MET A O 1
ATOM 915 N N . VAL A 1 116 ? 20.238 -1.686 -20.560 1.00 92.31 116 VAL A N 1
ATOM 916 C CA . VAL A 1 116 ? 19.582 -2.210 -21.769 1.00 92.31 116 VAL A CA 1
ATOM 917 C C . VAL A 1 116 ? 19.691 -1.208 -22.916 1.00 92.31 116 VAL A C 1
ATOM 919 O O . VAL A 1 116 ? 20.106 -1.591 -24.004 1.00 92.31 116 VAL A O 1
ATOM 922 N N . ILE A 1 117 ? 19.400 0.075 -22.674 1.00 93.06 117 ILE A N 1
ATOM 923 C CA . ILE A 1 117 ? 19.474 1.122 -23.709 1.00 93.06 117 ILE A CA 1
ATOM 924 C C . ILE A 1 117 ? 20.893 1.239 -24.284 1.00 93.06 117 ILE A C 1
ATOM 926 O O . ILE A 1 117 ? 21.049 1.284 -25.502 1.00 93.06 117 ILE A O 1
ATOM 930 N N . ARG A 1 118 ? 21.928 1.229 -23.431 1.00 92.00 118 ARG A N 1
ATOM 931 C CA . ARG A 1 118 ? 23.336 1.256 -23.876 1.00 92.00 118 ARG A CA 1
ATOM 932 C C . ARG A 1 118 ? 23.695 0.070 -24.771 1.00 92.00 118 ARG A C 1
ATOM 934 O O . ARG A 1 118 ? 24.473 0.228 -25.701 1.00 92.00 118 ARG A O 1
ATOM 941 N N . GLY A 1 119 ? 23.107 -1.103 -24.534 1.00 93.06 119 GLY A N 1
ATOM 942 C CA . GLY A 1 119 ? 23.305 -2.275 -25.391 1.00 93.06 119 GLY A CA 1
ATOM 943 C C . GLY A 1 119 ? 22.813 -2.095 -26.836 1.00 93.06 119 GLY A C 1
ATOM 944 O O . GLY A 1 119 ? 23.255 -2.830 -27.712 1.00 93.06 119 GLY A O 1
ATOM 945 N N . TYR A 1 120 ? 21.938 -1.117 -27.095 1.00 93.50 120 TYR A N 1
ATOM 946 C CA . TYR A 1 120 ? 21.379 -0.809 -28.418 1.00 93.50 120 TYR A CA 1
ATOM 947 C C . TYR A 1 120 ? 21.868 0.536 -28.984 1.00 93.50 120 TYR A C 1
ATOM 949 O O . TYR A 1 120 ? 21.250 1.078 -29.901 1.00 93.50 120 TYR A O 1
ATOM 957 N N . GLU A 1 121 ? 22.972 1.081 -28.466 1.00 92.31 121 GLU A N 1
ATOM 958 C CA . GLU A 1 121 ? 23.493 2.398 -28.853 1.00 92.31 121 GLU A CA 1
ATOM 959 C C . GLU A 1 121 ? 23.752 2.518 -30.365 1.00 92.31 121 GLU A C 1
ATOM 961 O O . GLU A 1 121 ? 23.318 3.493 -30.976 1.00 92.31 121 GLU A O 1
ATOM 966 N N . ASP A 1 122 ? 24.330 1.491 -30.998 1.00 93.50 122 ASP A N 1
ATOM 967 C CA . ASP A 1 122 ? 24.583 1.480 -32.448 1.00 93.50 122 ASP A CA 1
ATOM 968 C C . ASP A 1 122 ? 23.287 1.574 -33.277 1.00 93.50 122 ASP A C 1
ATOM 970 O O . ASP A 1 122 ? 23.223 2.283 -34.284 1.00 93.50 122 ASP A O 1
ATOM 974 N N . ALA A 1 123 ? 22.218 0.897 -32.842 1.00 90.88 123 ALA A N 1
ATOM 975 C CA . ALA A 1 123 ? 20.919 0.939 -33.515 1.00 90.88 123 ALA A CA 1
ATOM 976 C C . ALA A 1 123 ? 20.229 2.301 -33.335 1.00 90.88 123 ALA A C 1
ATOM 978 O O . ALA A 1 123 ? 19.631 2.831 -34.275 1.00 90.88 123 ALA A O 1
ATOM 979 N N . LEU A 1 124 ? 20.346 2.890 -32.142 1.00 92.31 124 LEU A N 1
ATOM 980 C CA . LEU A 1 124 ? 19.835 4.229 -31.849 1.00 92.31 124 LEU A CA 1
ATOM 981 C C . LEU A 1 124 ? 20.614 5.315 -32.606 1.00 92.31 124 LEU A C 1
ATOM 983 O O . LEU A 1 124 ? 20.016 6.300 -33.032 1.00 92.31 124 LEU A O 1
ATOM 987 N N . ALA A 1 125 ? 21.917 5.125 -32.828 1.00 92.88 125 ALA A N 1
ATOM 988 C CA . ALA A 1 125 ? 22.736 6.016 -33.643 1.00 92.88 125 ALA A CA 1
ATOM 989 C C . ALA A 1 125 ? 22.378 5.921 -35.136 1.00 92.88 125 ALA A C 1
ATOM 991 O O . ALA A 1 125 ? 22.339 6.942 -35.824 1.00 92.88 125 ALA A O 1
ATOM 992 N N . ALA A 1 126 ? 22.064 4.718 -35.630 1.00 95.12 126 ALA A N 1
ATOM 993 C CA . ALA A 1 126 ? 21.610 4.513 -37.004 1.00 95.12 126 ALA A CA 1
ATOM 994 C C . ALA A 1 126 ? 20.234 5.151 -37.271 1.00 95.12 126 ALA A C 1
ATOM 996 O O . ALA A 1 126 ? 19.994 5.672 -38.362 1.00 95.12 126 ALA A O 1
ATOM 997 N N . VAL A 1 127 ? 19.331 5.124 -36.283 1.00 94.81 127 VAL A N 1
ATOM 998 C CA . VAL A 1 127 ? 17.977 5.685 -36.388 1.00 94.81 127 VAL A CA 1
ATOM 999 C C . VAL A 1 127 ? 17.635 6.476 -35.127 1.00 94.81 127 VAL A C 1
ATOM 1001 O O . VAL A 1 127 ? 16.958 6.000 -34.214 1.00 94.81 127 VAL A O 1
ATOM 1004 N N . THR A 1 128 ? 18.048 7.741 -35.103 1.00 91.81 128 THR A N 1
ATOM 1005 C CA . THR A 1 128 ? 17.889 8.627 -33.939 1.00 91.81 128 THR A CA 1
ATOM 1006 C C . THR A 1 128 ? 16.441 8.838 -33.510 1.00 91.81 128 THR A C 1
ATOM 1008 O O . THR A 1 128 ? 16.185 9.005 -32.318 1.00 91.81 128 THR A O 1
ATOM 1011 N N . VAL A 1 129 ? 15.470 8.760 -34.430 1.00 94.06 129 VAL A N 1
ATOM 1012 C CA . VAL A 1 129 ? 14.040 8.909 -34.094 1.00 94.06 129 VAL A CA 1
ATOM 1013 C C . VAL A 1 129 ? 13.536 7.830 -33.123 1.00 94.06 129 VAL A C 1
ATOM 1015 O O . VAL A 1 129 ? 12.588 8.083 -32.386 1.00 94.06 129 VAL A O 1
ATOM 1018 N N . LEU A 1 130 ? 14.189 6.663 -33.035 1.00 92.00 130 LEU A N 1
ATOM 1019 C CA . LEU A 1 130 ? 13.826 5.619 -32.066 1.00 92.00 130 LEU A CA 1
ATOM 1020 C C . LEU A 1 130 ? 13.918 6.112 -30.618 1.00 92.00 130 LEU A C 1
ATOM 1022 O O . LEU A 1 130 ? 13.094 5.732 -29.789 1.00 92.00 130 LEU A O 1
ATOM 1026 N N . THR A 1 131 ? 14.861 7.012 -30.323 1.00 91.50 131 THR A N 1
ATOM 1027 C CA . THR A 1 131 ? 15.016 7.590 -28.980 1.00 91.50 131 THR A CA 1
ATOM 1028 C C . THR A 1 131 ? 13.782 8.380 -28.539 1.00 91.50 131 THR A C 1
ATOM 1030 O O . THR A 1 131 ? 13.431 8.343 -27.363 1.00 91.50 131 THR A O 1
ATOM 1033 N N . ALA A 1 132 ? 13.068 9.018 -29.475 1.00 91.44 132 ALA A N 1
ATOM 1034 C CA . ALA A 1 132 ? 11.840 9.756 -29.186 1.00 91.44 132 ALA A CA 1
ATOM 1035 C C . ALA A 1 132 ? 10.667 8.835 -28.799 1.00 91.44 132 ALA A C 1
ATOM 1037 O O . ALA A 1 132 ? 9.761 9.267 -28.089 1.00 91.44 132 ALA A O 1
ATOM 1038 N N . TYR A 1 133 ? 10.689 7.564 -29.218 1.00 93.94 133 TYR A N 1
ATOM 1039 C CA . TYR A 1 133 ? 9.655 6.582 -28.876 1.00 93.94 133 TYR A CA 1
ATOM 1040 C C . TYR A 1 133 ? 9.892 5.884 -27.530 1.00 93.94 133 TYR A C 1
ATOM 1042 O O . TYR A 1 133 ? 8.940 5.347 -26.964 1.00 93.94 133 TYR A O 1
ATOM 1050 N N . ILE A 1 134 ? 11.121 5.901 -26.993 1.00 93.50 134 ILE A N 1
ATOM 1051 C CA . ILE A 1 134 ? 11.448 5.238 -25.718 1.00 93.50 134 ILE A CA 1
ATOM 1052 C C . ILE A 1 134 ? 10.581 5.771 -24.562 1.00 93.50 134 ILE A C 1
ATOM 1054 O O . ILE A 1 134 ? 9.944 4.944 -23.902 1.00 93.50 134 ILE A O 1
ATOM 1058 N N . PRO A 1 135 ? 10.480 7.098 -24.313 1.00 92.94 135 PRO A N 1
ATOM 1059 C CA . PRO A 1 135 ? 9.632 7.613 -23.237 1.00 92.94 135 PRO A CA 1
ATOM 1060 C C . PRO A 1 135 ? 8.161 7.262 -23.460 1.00 92.94 135 PRO A C 1
ATOM 1062 O O . PRO A 1 135 ? 7.519 6.723 -22.569 1.00 92.94 135 PRO A O 1
ATOM 1065 N N . MET A 1 136 ? 7.657 7.453 -24.686 1.00 94.75 136 MET A N 1
ATOM 1066 C CA . MET A 1 136 ? 6.256 7.187 -25.029 1.00 94.75 136 MET A CA 1
ATOM 1067 C C . MET A 1 136 ? 5.846 5.733 -24.748 1.00 94.75 136 MET A C 1
ATOM 1069 O O . MET A 1 136 ? 4.793 5.490 -24.159 1.00 94.75 136 MET A O 1
ATOM 1073 N N . LEU A 1 137 ? 6.659 4.759 -25.170 1.00 94.50 137 LEU A N 1
ATOM 1074 C CA . LEU A 1 137 ? 6.375 3.339 -24.947 1.00 94.50 137 LEU A CA 1
ATOM 1075 C C . LEU A 1 137 ? 6.512 2.953 -23.471 1.00 94.50 137 LEU A C 1
ATOM 1077 O O . LEU A 1 137 ? 5.711 2.163 -22.971 1.00 94.50 137 LEU A O 1
ATOM 1081 N N . THR A 1 138 ? 7.496 3.525 -22.772 1.00 93.44 138 THR A N 1
ATOM 1082 C CA . THR A 1 138 ? 7.706 3.279 -21.338 1.00 93.44 138 THR A CA 1
ATOM 1083 C C . THR A 1 138 ? 6.531 3.810 -20.516 1.00 93.44 138 THR A C 1
ATOM 1085 O O . THR A 1 138 ? 6.010 3.089 -19.667 1.00 93.44 138 THR A O 1
ATOM 1088 N N . ASP A 1 139 ? 6.050 5.015 -20.822 1.00 94.94 139 ASP A N 1
ATOM 1089 C CA . ASP A 1 139 ? 4.907 5.637 -20.149 1.00 94.94 139 AS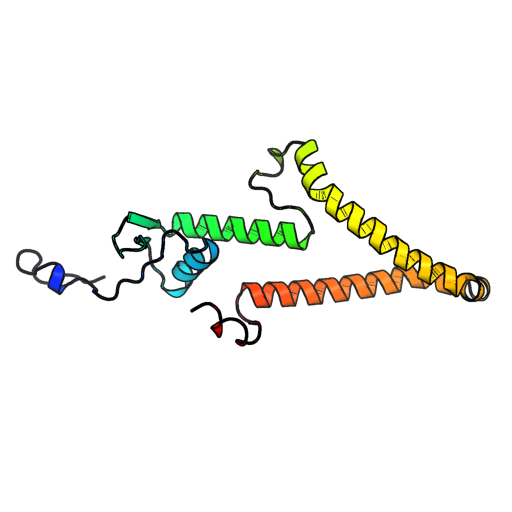P A CA 1
ATOM 1090 C C . ASP A 1 139 ? 3.608 4.868 -20.414 1.00 94.94 139 ASP A C 1
ATOM 1092 O O . ASP A 1 139 ? 2.830 4.610 -19.494 1.00 94.94 139 ASP A O 1
ATOM 1096 N N . ALA A 1 140 ? 3.376 4.443 -21.662 1.00 95.38 140 ALA A N 1
ATOM 1097 C CA . ALA A 1 140 ? 2.212 3.630 -22.006 1.00 95.38 140 ALA A CA 1
ATOM 1098 C C . ALA A 1 140 ? 2.212 2.292 -21.245 1.00 95.38 140 ALA A C 1
ATOM 1100 O O . ALA A 1 140 ? 1.189 1.907 -20.673 1.00 95.38 140 ALA A O 1
ATOM 1101 N N . GLY A 1 141 ? 3.364 1.613 -21.184 1.00 95.38 141 GLY A N 1
ATOM 1102 C CA . GLY A 1 141 ? 3.531 0.377 -20.419 1.00 95.38 141 GLY A CA 1
ATOM 1103 C C . GLY A 1 141 ? 3.346 0.581 -18.913 1.00 95.38 141 GLY A C 1
ATOM 1104 O O . GLY A 1 141 ? 2.633 -0.193 -18.273 1.00 95.38 141 GLY A O 1
ATOM 1105 N N . GLY A 1 142 ? 3.922 1.647 -18.352 1.00 94.31 142 GLY A N 1
ATOM 1106 C CA . GLY A 1 142 ? 3.798 1.986 -16.933 1.00 94.31 142 GLY A CA 1
ATOM 1107 C C . GLY A 1 142 ? 2.358 2.299 -16.519 1.00 94.31 142 GLY A C 1
ATOM 1108 O O . GLY A 1 142 ? 1.890 1.810 -15.488 1.00 94.31 142 GLY A O 1
ATOM 1109 N N . ASN A 1 143 ? 1.621 3.038 -17.352 1.00 94.56 143 ASN A N 1
ATOM 1110 C CA . ASN A 1 143 ? 0.214 3.360 -17.110 1.00 94.56 143 ASN A CA 1
ATOM 1111 C C . ASN A 1 143 ? -0.678 2.115 -17.197 1.00 94.56 143 ASN A C 1
ATOM 1113 O O . ASN A 1 143 ? -1.489 1.884 -16.301 1.00 94.56 143 ASN A O 1
ATOM 1117 N N . ALA A 1 144 ? -0.504 1.284 -18.231 1.00 96.19 144 ALA A N 1
ATOM 1118 C CA . ALA A 1 144 ? -1.247 0.030 -18.372 1.00 96.19 144 ALA A CA 1
ATOM 1119 C C . ALA A 1 144 ? -0.969 -0.938 -17.205 1.00 96.19 144 ALA A C 1
ATOM 1121 O O . ALA A 1 144 ? -1.895 -1.550 -16.662 1.00 96.19 144 ALA A O 1
ATOM 1122 N N . GLY A 1 145 ? 0.295 -1.032 -16.778 1.00 95.06 145 GLY A N 1
ATOM 1123 C CA . GLY A 1 145 ? 0.704 -1.807 -15.609 1.00 95.06 145 GLY A CA 1
ATOM 1124 C C . GLY A 1 145 ? 0.057 -1.297 -14.323 1.00 95.06 145 GLY A C 1
ATOM 1125 O O . GLY A 1 145 ? -0.536 -2.077 -13.586 1.00 95.06 145 GLY A O 1
ATOM 1126 N N . SER A 1 146 ? 0.089 0.015 -14.085 1.00 93.56 146 SER A N 1
ATOM 1127 C CA . SER A 1 146 ? -0.504 0.633 -12.889 1.00 93.56 146 SER A CA 1
ATOM 1128 C C . SER A 1 146 ? -2.022 0.444 -12.822 1.00 93.56 146 SER A C 1
ATOM 1130 O O . SER A 1 146 ? -2.551 0.113 -11.763 1.00 93.56 146 SER A O 1
ATOM 1132 N N . GLN A 1 147 ? -2.724 0.581 -13.953 1.00 94.25 147 GLN A N 1
ATOM 1133 C CA . GLN A 1 147 ? -4.170 0.331 -14.037 1.00 94.25 147 GLN A CA 1
ATOM 1134 C C . GLN A 1 147 ? -4.518 -1.127 -13.717 1.00 94.25 147 GLN A C 1
ATOM 1136 O O . GLN A 1 147 ? -5.444 -1.396 -12.948 1.00 94.25 147 GLN A O 1
ATOM 1141 N N . SER A 1 148 ? -3.748 -2.066 -14.274 1.00 95.25 148 SER A N 1
ATOM 1142 C CA . SER A 1 148 ? -3.943 -3.497 -14.032 1.00 95.25 148 SER A CA 1
ATOM 1143 C C . SER A 1 148 ? -3.682 -3.842 -12.564 1.00 95.25 148 SER A C 1
ATOM 1145 O O . SER A 1 148 ? -4.532 -4.441 -11.910 1.00 95.25 148 SER A O 1
ATOM 1147 N N . THR A 1 149 ? -2.548 -3.400 -12.016 1.00 94.06 149 THR A N 1
ATOM 1148 C CA . THR A 1 149 ? -2.159 -3.657 -10.624 1.00 94.06 149 THR A CA 1
ATOM 1149 C C . THR A 1 149 ? -3.154 -3.056 -9.635 1.00 94.06 149 THR A C 1
ATOM 1151 O O . THR A 1 149 ? -3.590 -3.758 -8.730 1.00 94.06 149 THR A O 1
ATOM 1154 N N . SER A 1 150 ? -3.582 -1.803 -9.826 1.00 91.69 150 SER A N 1
ATOM 1155 C CA . SER A 1 150 ? -4.574 -1.163 -8.949 1.00 91.69 150 SER A CA 1
ATOM 1156 C C . SER A 1 150 ? -5.909 -1.915 -8.951 1.00 91.69 150 SER A C 1
ATOM 1158 O O . SER A 1 150 ? -6.487 -2.152 -7.891 1.00 91.69 150 SER A O 1
ATOM 1160 N N . THR A 1 151 ? -6.362 -2.368 -10.125 1.00 91.81 151 THR A N 1
ATOM 1161 C CA . THR A 1 151 ? -7.600 -3.151 -10.247 1.00 91.81 151 THR A CA 1
ATOM 1162 C C . THR A 1 151 ? -7.486 -4.488 -9.518 1.00 91.81 151 THR A C 1
ATOM 1164 O O . THR A 1 151 ? -8.392 -4.851 -8.770 1.00 91.81 151 THR A O 1
ATOM 1167 N N . ILE A 1 152 ? -6.376 -5.211 -9.691 1.00 91.81 152 ILE A N 1
ATOM 1168 C CA . ILE A 1 152 ? -6.167 -6.516 -9.051 1.00 91.81 152 ILE A CA 1
ATOM 1169 C C . ILE A 1 152 ? -5.999 -6.381 -7.535 1.00 91.81 152 ILE A C 1
ATOM 1171 O O . ILE A 1 152 ? -6.651 -7.121 -6.807 1.00 91.81 152 ILE A O 1
ATOM 1175 N N . ILE A 1 153 ? -5.201 -5.423 -7.049 1.00 90.19 153 ILE A N 1
ATOM 1176 C CA . ILE A 1 153 ? -5.032 -5.173 -5.606 1.00 90.19 153 ILE A CA 1
ATOM 1177 C C . ILE A 1 153 ? -6.378 -4.857 -4.963 1.00 90.19 153 ILE A C 1
ATOM 1179 O O . ILE A 1 153 ? -6.749 -5.500 -3.987 1.00 90.19 153 ILE A O 1
ATOM 1183 N N . ARG A 1 154 ? -7.153 -3.941 -5.555 1.00 89.00 154 ARG A N 1
ATOM 1184 C CA . ARG A 1 154 ? -8.490 -3.623 -5.050 1.00 89.00 154 ARG A CA 1
ATOM 1185 C C . ARG A 1 154 ? -9.403 -4.847 -5.054 1.00 89.00 154 ARG A C 1
ATOM 1187 O O . ARG A 1 154 ? -10.120 -5.054 -4.087 1.00 89.00 154 ARG A O 1
ATOM 1194 N N . SER A 1 155 ? -9.376 -5.645 -6.122 1.00 89.06 155 SER A N 1
ATOM 1195 C CA . SER A 1 155 ? -10.187 -6.867 -6.223 1.00 89.06 155 SER A CA 1
ATOM 1196 C C . SER A 1 155 ? -9.812 -7.896 -5.150 1.00 89.06 155 SER A C 1
ATOM 1198 O O . SER A 1 155 ? -10.679 -8.624 -4.679 1.00 89.06 155 SER A O 1
ATOM 1200 N N . MET A 1 156 ? -8.542 -7.952 -4.736 1.00 88.31 156 MET A N 1
ATOM 1201 C CA . MET A 1 156 ? -8.116 -8.778 -3.602 1.00 88.31 156 MET A CA 1
ATOM 1202 C C . MET A 1 156 ? -8.602 -8.206 -2.267 1.00 88.31 156 MET A C 1
ATOM 1204 O O . MET A 1 156 ? -9.153 -8.957 -1.471 1.00 88.31 156 MET A O 1
ATOM 1208 N N . ALA A 1 157 ? -8.466 -6.893 -2.051 1.00 84.12 157 ALA A N 1
ATOM 1209 C CA . ALA A 1 157 ? -8.881 -6.229 -0.811 1.00 84.12 157 ALA A CA 1
ATOM 1210 C C . ALA A 1 157 ? -10.393 -6.346 -0.545 1.00 84.12 157 ALA A C 1
ATOM 1212 O O . ALA A 1 157 ? -10.814 -6.552 0.584 1.00 84.12 157 ALA A O 1
ATOM 1213 N N . VAL A 1 158 ? -11.228 -6.280 -1.590 1.00 84.06 158 VAL A N 1
ATOM 1214 C CA . VAL A 1 158 ? -12.691 -6.448 -1.451 1.00 84.06 158 VAL A CA 1
ATOM 1215 C C . VAL A 1 158 ? -13.152 -7.913 -1.483 1.00 84.06 158 VAL A C 1
ATOM 1217 O O . VAL A 1 158 ? -14.345 -8.181 -1.373 1.00 84.06 158 VAL A O 1
ATOM 1220 N N . GLY A 1 159 ? -12.234 -8.871 -1.662 1.00 81.88 159 GLY A N 1
ATOM 1221 C CA . GLY A 1 159 ? -12.545 -10.304 -1.677 1.00 81.88 159 GLY A CA 1
ATOM 1222 C C . GLY A 1 159 ? -13.102 -10.866 -2.996 1.00 81.88 159 GLY A C 1
ATOM 1223 O O . GLY A 1 159 ? -13.511 -12.028 -3.021 1.00 81.88 159 GLY A O 1
ATOM 1224 N N . ASP A 1 160 ? -13.083 -10.104 -4.097 1.00 83.50 160 ASP A N 1
ATOM 1225 C CA . ASP A 1 160 ? -13.476 -10.580 -5.439 1.00 83.50 160 ASP A CA 1
ATOM 1226 C C . ASP A 1 160 ? -12.489 -11.630 -5.988 1.00 83.50 160 ASP A C 1
ATOM 1228 O O . ASP A 1 160 ? -12.862 -12.522 -6.755 1.00 83.50 160 ASP A O 1
ATOM 1232 N N . ILE A 1 161 ? -11.211 -11.526 -5.601 1.00 83.50 161 ILE A N 1
ATOM 1233 C CA . ILE A 1 161 ? -10.136 -12.446 -5.991 1.00 83.50 161 ILE A CA 1
ATOM 1234 C C . ILE A 1 161 ? -9.429 -12.943 -4.731 1.00 83.50 161 ILE A C 1
ATOM 1236 O O . ILE A 1 161 ? -8.779 -12.172 -4.033 1.00 83.50 161 ILE A O 1
ATOM 1240 N N . ALA A 1 162 ? -9.489 -14.250 -4.477 1.00 76.12 162 ALA A N 1
ATOM 1241 C CA . ALA A 1 162 ? -8.728 -14.894 -3.409 1.00 76.12 162 ALA A CA 1
ATOM 1242 C C . ALA A 1 162 ? -7.571 -15.726 -3.991 1.00 76.12 162 ALA A C 1
ATOM 1244 O O . ALA A 1 162 ? -7.757 -16.397 -5.016 1.00 76.12 162 ALA A O 1
ATOM 1245 N N . PRO A 1 163 ? -6.389 -15.754 -3.348 1.00 62.12 163 PRO A N 1
ATOM 1246 C CA . PRO A 1 163 ? -5.356 -16.716 -3.703 1.00 62.12 163 PRO A CA 1
ATOM 1247 C C . PRO A 1 163 ? -5.890 -18.153 -3.537 1.00 62.12 163 PRO A C 1
ATOM 1249 O O . PRO A 1 163 ? -6.730 -18.414 -2.667 1.00 62.12 163 PRO A O 1
ATOM 1252 N N . PRO A 1 164 ? -5.439 -19.114 -4.365 1.00 55.56 164 PRO A N 1
ATOM 1253 C CA . PRO A 1 164 ? -5.905 -20.492 -4.280 1.00 55.56 164 PRO A CA 1
ATOM 1254 C C . PRO A 1 164 ? -5.682 -21.056 -2.867 1.00 55.56 164 PRO A C 1
ATOM 1256 O O . PRO A 1 164 ? -4.602 -20.928 -2.293 1.00 55.56 164 PRO A O 1
ATOM 1259 N N . ARG A 1 165 ? -6.724 -21.695 -2.313 1.00 51.97 165 ARG A N 1
ATOM 1260 C CA . ARG A 1 165 ? -6.813 -22.292 -0.961 1.00 51.97 165 ARG A CA 1
ATOM 1261 C C . ARG A 1 165 ? -5.853 -23.482 -0.715 1.00 51.97 165 ARG A C 1
ATOM 1263 O O . ARG A 1 165 ? -6.251 -24.479 -0.124 1.00 51.97 165 ARG A O 1
ATOM 1270 N N . SER A 1 166 ? -4.593 -23.422 -1.147 1.00 42.09 166 SER A N 1
ATOM 1271 C CA . SER A 1 166 ? -3.580 -24.450 -0.849 1.00 42.09 166 SER A CA 1
ATOM 1272 C C . SER A 1 166 ? -2.668 -24.105 0.335 1.00 42.09 166 SER A C 1
ATOM 1274 O O . SER A 1 166 ? -1.957 -24.982 0.809 1.00 42.09 166 SER A O 1
ATOM 1276 N N . ALA A 1 167 ? -2.690 -22.869 0.849 1.00 42.09 167 ALA A N 1
ATOM 1277 C CA . ALA A 1 167 ? -1.840 -22.448 1.975 1.00 42.09 167 ALA A CA 1
ATOM 1278 C C . ALA A 1 167 ? -2.538 -22.473 3.354 1.00 42.09 167 ALA A C 1
ATOM 1280 O O . ALA A 1 167 ? -1.862 -22.532 4.375 1.00 42.09 167 ALA A O 1
ATOM 1281 N N . ALA A 1 168 ? -3.876 -22.484 3.407 1.00 41.31 168 ALA A N 1
ATOM 1282 C CA . ALA A 1 168 ? -4.631 -22.376 4.664 1.00 41.31 168 ALA A CA 1
ATOM 1283 C C . ALA A 1 168 ? -4.694 -23.678 5.495 1.00 41.31 168 ALA A C 1
ATOM 1285 O O . ALA A 1 168 ? -5.053 -23.636 6.665 1.00 41.31 168 ALA A O 1
ATOM 1286 N N . TYR A 1 169 ? -4.328 -24.832 4.926 1.00 41.22 169 TYR A N 1
ATOM 1287 C CA . TYR A 1 169 ? -4.398 -26.127 5.623 1.00 41.22 169 TYR A CA 1
ATOM 1288 C C . TYR A 1 169 ? -3.202 -26.434 6.541 1.00 41.22 169 TYR A C 1
ATOM 1290 O O . TYR A 1 169 ? -3.222 -27.453 7.221 1.00 41.22 169 TYR A O 1
ATOM 1298 N N . TYR A 1 170 ? -2.167 -25.588 6.578 1.00 39.09 170 TYR A N 1
ATOM 1299 C CA . TYR A 1 170 ? -0.970 -25.833 7.398 1.00 39.09 170 TYR A CA 1
ATOM 1300 C C . TYR A 1 170 ? -0.947 -25.076 8.737 1.00 39.09 170 TYR A C 1
ATOM 1302 O O . TYR A 1 170 ? 0.015 -25.225 9.485 1.00 39.09 170 TYR A O 1
ATOM 1310 N N . LEU A 1 171 ? -1.979 -24.284 9.053 1.00 35.31 171 LEU A N 1
ATOM 1311 C CA . LEU A 1 171 ? -2.046 -23.473 10.280 1.00 35.31 171 LEU A CA 1
ATOM 1312 C C . LEU A 1 171 ? -3.372 -23.602 11.058 1.00 35.31 171 LEU A C 1
ATOM 1314 O O . LEU A 1 171 ? -3.690 -22.723 11.855 1.00 35.31 171 LEU A O 1
ATOM 1318 N N . ALA A 1 172 ? -4.123 -24.692 10.866 1.00 36.09 172 ALA A N 1
ATOM 1319 C CA . ALA A 1 172 ? -5.267 -25.054 11.711 1.00 36.09 172 ALA A CA 1
ATOM 1320 C C . ALA A 1 172 ? -4.986 -26.348 12.482 1.00 36.09 172 ALA A C 1
ATOM 1322 O O . ALA A 1 172 ? -4.489 -27.306 11.843 1.00 36.09 172 ALA A O 1
#

Sequence (172 aa):
MVLSKDPDNELIRDMMDDNVVSVSTTTDQEDVSQMFEKYGYLAIPVVDNEKRLVGIVTIDDAISIMQDEASEDIAKMNAMGPSDKPYFKQSMWELYKNRAPWLLFLMISSTFSSMVIRGYEDALAAVTVLTAYIPMLTDAGGNAGSQSTSTIIRSMAVGDIAPPRSAAYYLA

Organism: NCBI:txid408170

Foldseek 3Di:
DDDDPDVVPDDVVVVDDPPAAAAEPPDDLLVVLVVCVVPVDQKHFYAYPVRDGDGIDGNVNSVVSVVLVVVCVVCVLVQFARDPDDPVPDDPVRRCVRRVVVVVVVVVVVVVVVVVVVVCVVVCVVPVVVVVCVVVVVVVVVVVVSVVVVVVVVCVSVVVDDDPPPPVVPPD